Protein AF-A0A8C4MWC5-F1 (afdb_monomer_lite)

Secondary structure (DSSP, 8-state):
-------HHHHHHHHHHHHHHHHS-TTSS-HHHHHHHHHHHHHHHTSS-HHHHHHHHHHHHHHHHHHHT-

Organism: Equus asinus (NCBI:txid9793)

InterPro domains:
  IPR011989 Armadillo-like helical [G3DSA:1.25.10.10] (7-66)

pLDDT: mean 82.68, std 18.27, range [35.81, 97.94]

Sequence (70 aa):
MMAAALGPPEVIAQLENAAKVLMAPPSMVNNEQRQHAEHIFLSFRKSKSPFAVCKHILVLHALEVTVEER

Radius of gyration: 14.08 Å; chains: 1; bounding box: 33×26×37 Å

Structure (mmCIF, N/CA/C/O backbone):
data_AF-A0A8C4MWC5-F1
#
_entry.id   AF-A0A8C4MWC5-F1
#
loop_
_atom_site.group_PDB
_atom_site.id
_atom_site.type_symbol
_atom_site.label_atom_id
_atom_site.label_alt_id
_atom_site.label_comp_id
_atom_site.label_asym_id
_atom_site.label_entity_id
_atom_site.label_seq_id
_atom_site.pdbx_PDB_ins_code
_atom_site.Cartn_x
_atom_site.Cartn_y
_atom_site.Cartn_z
_atom_site.occupancy
_atom_site.B_iso_or_equiv
_atom_site.auth_seq_id
_atom_site.auth_comp_id
_atom_site.auth_asym_id
_atom_site.auth_atom_id
_atom_site.pdbx_PDB_model_num
ATOM 1 N N . MET A 1 1 ? 18.910 2.590 9.937 1.00 35.81 1 MET A N 1
ATOM 2 C CA . MET A 1 1 ? 18.124 1.343 10.073 1.00 35.81 1 MET A CA 1
ATOM 3 C C . MET A 1 1 ? 17.622 0.956 8.689 1.00 35.81 1 MET A C 1
ATOM 5 O O . MET A 1 1 ? 17.350 1.845 7.893 1.00 35.81 1 MET A O 1
ATOM 9 N N . MET A 1 2 ? 17.681 -0.334 8.370 1.00 36.88 2 MET A N 1
ATOM 10 C CA . MET A 1 2 ? 17.821 -0.901 7.023 1.00 36.88 2 MET A CA 1
ATOM 11 C C . MET A 1 2 ? 16.566 -0.748 6.149 1.00 36.88 2 MET A C 1
ATOM 13 O O . MET A 1 2 ? 15.537 -1.345 6.446 1.00 36.88 2 MET A O 1
ATOM 17 N N . ALA A 1 3 ? 16.669 -0.029 5.030 1.00 43.19 3 ALA A N 1
ATOM 18 C CA . ALA A 1 3 ? 15.796 -0.279 3.887 1.00 43.19 3 ALA A CA 1
ATOM 19 C C . ALA A 1 3 ? 16.390 -1.486 3.155 1.00 43.19 3 ALA A C 1
ATOM 21 O O . ALA A 1 3 ? 17.334 -1.341 2.378 1.00 43.19 3 ALA A O 1
ATOM 22 N N . ALA A 1 4 ? 15.917 -2.684 3.502 1.00 42.75 4 ALA A N 1
ATOM 23 C CA . ALA A 1 4 ? 16.239 -3.887 2.754 1.00 42.75 4 ALA A CA 1
ATOM 24 C C . ALA A 1 4 ? 15.896 -3.635 1.281 1.00 42.75 4 ALA A C 1
ATOM 26 O O . ALA A 1 4 ? 14.829 -3.101 0.967 1.00 42.75 4 ALA A O 1
ATOM 27 N N . ALA A 1 5 ? 16.835 -3.963 0.399 1.00 45.97 5 ALA A N 1
ATOM 28 C CA . ALA A 1 5 ? 16.636 -3.968 -1.038 1.00 45.97 5 ALA A CA 1
ATOM 29 C C . ALA A 1 5 ? 15.650 -5.091 -1.383 1.00 45.97 5 ALA A C 1
ATOM 31 O O . ALA A 1 5 ? 16.052 -6.173 -1.793 1.00 45.97 5 ALA A O 1
ATOM 32 N N . LEU A 1 6 ? 14.368 -4.851 -1.120 1.00 53.28 6 LEU A N 1
ATOM 33 C CA . LEU A 1 6 ? 13.295 -5.748 -1.508 1.00 53.28 6 LEU A CA 1
ATOM 34 C C . LEU A 1 6 ? 13.207 -5.740 -3.034 1.00 53.28 6 LEU A C 1
ATOM 36 O O . LEU A 1 6 ? 13.232 -4.676 -3.665 1.00 53.28 6 LEU A O 1
ATOM 40 N N . GLY A 1 7 ? 13.143 -6.927 -3.627 1.00 64.94 7 GLY A N 1
ATOM 41 C CA . GLY A 1 7 ? 12.941 -7.082 -5.060 1.00 64.94 7 GLY A CA 1
ATOM 42 C C . GLY A 1 7 ? 11.559 -6.568 -5.487 1.00 64.94 7 GLY A C 1
ATOM 43 O O . GLY A 1 7 ? 10.660 -6.427 -4.652 1.00 64.94 7 GLY A O 1
ATOM 44 N N . PRO A 1 8 ? 11.335 -6.318 -6.791 1.00 69.94 8 PRO A N 1
ATOM 45 C CA . PRO A 1 8 ? 10.036 -5.866 -7.294 1.00 69.94 8 PRO A CA 1
ATOM 46 C C . PRO A 1 8 ? 8.829 -6.702 -6.812 1.00 69.94 8 PRO A C 1
ATOM 48 O O . PRO A 1 8 ? 7.843 -6.087 -6.409 1.00 69.94 8 PRO A O 1
ATOM 51 N N . PRO A 1 9 ? 8.885 -8.052 -6.750 1.00 79.00 9 PRO A N 1
ATOM 52 C CA . PRO A 1 9 ? 7.751 -8.866 -6.293 1.00 79.00 9 PRO A CA 1
ATOM 53 C C . PRO A 1 9 ? 7.386 -8.655 -4.818 1.00 79.00 9 PRO A C 1
ATOM 55 O O . PRO A 1 9 ? 6.214 -8.654 -4.453 1.00 79.00 9 PRO A O 1
ATOM 58 N N . GLU A 1 10 ? 8.380 -8.444 -3.958 1.00 84.19 10 GLU A N 1
ATOM 59 C CA . GLU A 1 10 ? 8.176 -8.286 -2.513 1.00 84.19 10 GLU A CA 1
ATOM 60 C C . GLU A 1 10 ? 7.540 -6.934 -2.189 1.00 84.19 10 GLU A C 1
ATOM 62 O O . GLU A 1 10 ? 6.689 -6.836 -1.304 1.00 84.19 10 GLU A O 1
ATOM 67 N N . VAL A 1 11 ? 7.910 -5.896 -2.945 1.00 86.94 11 VAL A N 1
ATOM 68 C CA . VAL A 1 11 ? 7.289 -4.571 -2.844 1.00 86.94 11 VAL A CA 1
ATOM 69 C C . VAL A 1 11 ? 5.816 -4.638 -3.249 1.00 86.94 11 VAL A C 1
ATOM 71 O O . VAL A 1 11 ? 4.973 -4.070 -2.557 1.00 86.94 11 VAL A O 1
ATOM 74 N N . ILE A 1 12 ? 5.490 -5.357 -4.327 1.00 89.12 12 ILE A N 1
ATOM 75 C CA . ILE A 1 12 ? 4.100 -5.531 -4.772 1.00 89.12 12 ILE A CA 1
ATOM 76 C C . ILE A 1 12 ? 3.296 -6.306 -3.726 1.00 89.12 12 ILE A C 1
ATOM 78 O O . ILE A 1 12 ? 2.258 -5.820 -3.285 1.00 89.12 12 ILE A O 1
ATOM 82 N N . ALA A 1 13 ? 3.809 -7.437 -3.236 1.00 91.12 13 ALA A N 1
ATOM 83 C CA . ALA A 1 13 ? 3.129 -8.234 -2.215 1.00 91.12 13 ALA A CA 1
ATOM 84 C C . ALA A 1 13 ? 2.860 -7.436 -0.924 1.00 91.12 13 ALA A C 1
ATOM 86 O O . ALA A 1 13 ? 1.801 -7.567 -0.305 1.00 91.12 13 ALA A O 1
ATOM 87 N N . GLN A 1 14 ? 3.794 -6.573 -0.509 1.00 93.94 14 GLN A N 1
ATOM 88 C CA . GLN A 1 14 ? 3.581 -5.678 0.632 1.00 93.94 14 GLN A CA 1
ATOM 89 C C . GLN A 1 14 ? 2.479 -4.650 0.368 1.00 93.94 14 GLN A C 1
ATOM 91 O O . GLN A 1 14 ? 1.644 -4.423 1.245 1.00 93.94 14 GLN A O 1
ATOM 96 N N . LEU A 1 15 ? 2.451 -4.050 -0.824 1.00 94.38 15 LEU A N 1
ATOM 97 C CA . LEU A 1 15 ? 1.414 -3.094 -1.216 1.00 94.38 15 LEU A CA 1
ATOM 98 C C . LEU A 1 15 ? 0.033 -3.756 -1.282 1.00 94.38 15 LEU A C 1
ATOM 100 O O . LEU A 1 15 ? -0.933 -3.197 -0.771 1.00 94.38 15 LEU A O 1
ATOM 104 N N . GLU A 1 16 ? -0.067 -4.961 -1.840 1.00 93.69 16 GLU A N 1
ATOM 105 C CA . GLU A 1 16 ? -1.319 -5.720 -1.910 1.00 93.69 16 GLU A CA 1
ATOM 106 C C . GLU A 1 16 ? -1.841 -6.111 -0.526 1.00 93.69 16 GLU A C 1
ATOM 108 O O . GLU A 1 16 ? -3.030 -5.969 -0.238 1.00 93.69 16 GLU A O 1
ATOM 113 N N . ASN A 1 17 ? -0.964 -6.576 0.366 1.00 95.50 17 ASN A N 1
ATOM 114 C CA . ASN A 1 17 ? -1.361 -6.915 1.731 1.00 95.50 17 ASN A CA 1
ATOM 115 C C . ASN A 1 17 ? -1.795 -5.673 2.515 1.00 95.50 17 ASN A C 1
ATOM 117 O O . ASN A 1 17 ? -2.818 -5.709 3.198 1.00 95.50 17 ASN A O 1
ATOM 121 N N . ALA A 1 18 ? -1.082 -4.554 2.366 1.00 97.00 18 ALA A N 1
ATOM 122 C CA . ALA A 1 18 ? -1.504 -3.278 2.932 1.00 97.00 18 ALA A CA 1
ATOM 123 C C . ALA A 1 18 ? -2.865 -2.832 2.365 1.00 97.00 18 ALA A C 1
ATOM 125 O O . ALA A 1 18 ? -3.721 -2.379 3.122 1.00 97.00 18 ALA A O 1
ATOM 126 N N . ALA A 1 19 ? -3.111 -3.009 1.062 1.00 96.56 19 ALA A N 1
ATOM 127 C CA . ALA A 1 19 ? -4.394 -2.680 0.440 1.00 96.56 19 ALA A CA 1
ATOM 128 C C . ALA A 1 19 ? -5.546 -3.497 1.040 1.00 96.56 19 ALA A C 1
ATOM 130 O O . ALA A 1 19 ? -6.576 -2.924 1.391 1.00 96.56 19 ALA A O 1
ATOM 131 N N . LYS A 1 20 ? -5.361 -4.812 1.224 1.00 96.44 20 LYS A N 1
ATOM 132 C CA . LYS A 1 20 ? -6.362 -5.687 1.863 1.00 96.44 20 LYS A CA 1
ATOM 133 C C . LYS A 1 20 ? -6.726 -5.196 3.263 1.00 96.44 20 LYS A C 1
ATOM 135 O O . LYS A 1 20 ? -7.900 -5.180 3.611 1.00 96.44 20 LYS A O 1
ATOM 140 N N . VAL A 1 21 ? -5.738 -4.748 4.040 1.00 97.69 21 VAL A N 1
ATOM 141 C CA . VAL A 1 21 ? -5.954 -4.182 5.381 1.00 97.69 21 VAL A CA 1
ATOM 142 C C . VAL A 1 21 ? -6.740 -2.867 5.318 1.00 97.69 21 VAL A C 1
ATOM 144 O O . VAL A 1 21 ? -7.679 -2.688 6.087 1.00 97.69 21 VAL A O 1
ATOM 147 N N . LEU A 1 22 ? -6.398 -1.953 4.403 1.00 97.00 22 LEU A N 1
ATOM 148 C CA . LEU A 1 22 ? -7.081 -0.655 4.288 1.00 97.00 22 LEU A CA 1
ATOM 149 C C . LEU A 1 22 ? -8.502 -0.751 3.720 1.00 97.00 22 LEU A C 1
ATOM 151 O O . LEU A 1 22 ? -9.339 0.088 4.046 1.00 97.00 22 LEU A O 1
ATOM 155 N N . MET A 1 23 ? -8.764 -1.751 2.877 1.00 96.81 23 MET A N 1
ATOM 156 C CA . MET A 1 23 ? -10.068 -1.984 2.245 1.00 96.81 23 MET A CA 1
ATOM 157 C C . MET A 1 23 ? -10.980 -2.905 3.065 1.00 96.81 23 MET A C 1
ATOM 159 O O . MET A 1 23 ? -12.169 -3.014 2.765 1.00 96.81 23 MET A O 1
ATOM 163 N N . ALA A 1 24 ? -10.448 -3.579 4.085 1.00 96.25 24 ALA A N 1
ATOM 164 C CA . ALA A 1 24 ? -11.242 -4.411 4.975 1.00 96.25 24 ALA A CA 1
ATOM 165 C C . ALA A 1 24 ? -12.182 -3.562 5.858 1.00 96.25 24 ALA A C 1
ATOM 167 O O . ALA A 1 24 ? -11.902 -2.392 6.138 1.00 96.25 24 ALA A O 1
ATOM 168 N N . PRO A 1 25 ? -13.299 -4.142 6.339 1.00 96.12 25 PRO A N 1
ATOM 169 C CA . PRO A 1 25 ? -14.189 -3.458 7.268 1.00 96.12 25 PRO A CA 1
ATOM 170 C C . PRO A 1 25 ? -13.437 -2.971 8.518 1.00 96.12 25 PRO A C 1
ATOM 172 O O . PRO A 1 25 ? -12.663 -3.737 9.096 1.00 96.12 25 PRO A O 1
ATOM 175 N N . PRO A 1 26 ? -13.697 -1.743 9.007 1.00 92.06 26 PRO A N 1
ATOM 176 C CA . PRO A 1 26 ? -12.976 -1.182 10.152 1.00 92.06 26 PRO A CA 1
ATOM 177 C C . PRO A 1 26 ? -13.226 -1.946 11.461 1.00 92.06 26 PRO A C 1
ATOM 179 O O . PRO A 1 26 ? -12.453 -1.816 12.399 1.00 92.06 26 PRO A O 1
ATOM 182 N N . SER A 1 27 ? -14.283 -2.761 11.535 1.00 96.31 27 SER A N 1
ATOM 183 C CA . SER A 1 27 ? -14.550 -3.661 12.664 1.00 96.31 27 SER A CA 1
ATOM 184 C C . SER A 1 27 ? -13.629 -4.886 12.713 1.00 96.31 27 SER A C 1
ATOM 186 O O . SER A 1 27 ? -13.553 -5.541 13.748 1.00 96.31 27 SER A O 1
ATOM 188 N N . MET A 1 28 ? -12.952 -5.211 11.608 1.00 95.06 28 MET A N 1
ATOM 189 C CA . MET A 1 28 ? -12.132 -6.419 11.434 1.00 95.06 28 MET A CA 1
ATOM 190 C C . MET A 1 28 ? -10.627 -6.124 11.453 1.00 95.06 28 MET A C 1
ATOM 192 O O . MET A 1 28 ? -9.817 -7.038 11.310 1.00 95.06 28 MET A O 1
ATOM 196 N N . VAL A 1 29 ? -10.247 -4.855 11.603 1.00 96.06 29 VAL A N 1
ATOM 197 C CA . VAL A 1 29 ? -8.860 -4.390 11.544 1.00 96.06 29 VAL A CA 1
ATOM 198 C C . VAL A 1 29 ? -8.617 -3.439 12.700 1.00 96.06 29 VAL A C 1
ATOM 200 O O . VAL A 1 29 ? -9.388 -2.508 12.921 1.00 96.06 29 VAL A O 1
ATOM 203 N N . ASN A 1 30 ? -7.535 -3.655 13.441 1.00 97.12 30 ASN A N 1
ATOM 204 C CA . ASN A 1 30 ? -7.177 -2.757 14.532 1.00 97.12 30 ASN A CA 1
ATOM 205 C C . ASN A 1 30 ? -6.420 -1.511 14.025 1.00 97.12 30 ASN A C 1
ATOM 207 O O . ASN A 1 30 ? -5.922 -1.458 12.897 1.00 97.12 30 ASN A O 1
ATOM 211 N N . ASN A 1 31 ? -6.318 -0.489 14.878 1.00 96.38 31 ASN A N 1
ATOM 212 C CA . ASN A 1 31 ? -5.681 0.777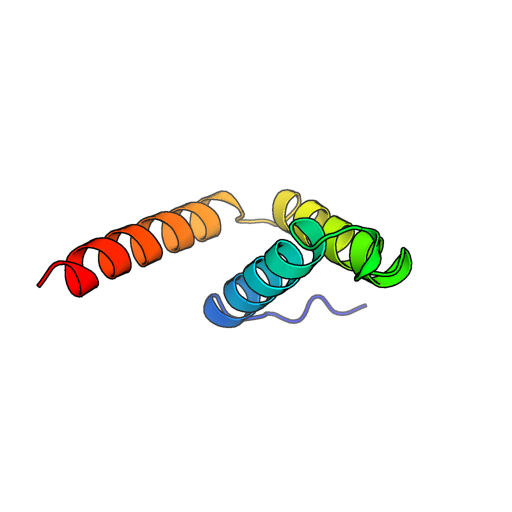 14.507 1.00 96.38 31 ASN A CA 1
ATOM 213 C C . ASN A 1 31 ? -4.204 0.615 14.121 1.00 96.38 31 ASN A C 1
ATOM 215 O O . ASN A 1 31 ? -3.752 1.285 13.197 1.00 96.38 31 ASN A O 1
ATOM 219 N N . GLU A 1 32 ? -3.460 -0.273 14.782 1.00 97.25 32 GLU A N 1
ATOM 220 C CA . GLU A 1 32 ? -2.034 -0.481 14.508 1.00 97.25 32 GLU A CA 1
ATOM 221 C C . GLU A 1 32 ? -1.807 -1.084 13.118 1.00 97.25 32 GLU A C 1
ATOM 223 O O . GLU A 1 32 ? -0.977 -0.593 12.356 1.00 97.25 32 GLU A O 1
ATOM 228 N N . GLN A 1 33 ? -2.591 -2.100 12.746 1.00 96.94 33 GLN A N 1
ATOM 229 C CA . GLN A 1 33 ? -2.559 -2.716 11.418 1.00 96.94 33 GLN A CA 1
ATOM 230 C C . GLN A 1 33 ? -2.864 -1.689 10.332 1.00 96.94 33 GLN A C 1
ATOM 232 O O . GLN A 1 33 ? -2.160 -1.612 9.323 1.00 96.94 33 GLN A O 1
ATOM 237 N N . ARG A 1 34 ? -3.893 -0.868 10.555 1.00 97.12 34 ARG A N 1
ATOM 238 C CA . ARG A 1 34 ? -4.299 0.167 9.611 1.00 97.12 34 ARG A CA 1
ATOM 239 C C . ARG A 1 34 ? -3.228 1.250 9.463 1.00 97.12 34 ARG A C 1
ATOM 241 O O . ARG A 1 34 ? -2.844 1.565 8.343 1.00 97.12 34 ARG A O 1
ATOM 248 N N . GLN A 1 35 ? -2.686 1.759 10.569 1.00 97.94 35 GLN A N 1
ATOM 249 C CA . GLN A 1 35 ? -1.592 2.739 10.556 1.00 97.94 35 GLN A CA 1
ATOM 250 C C . GLN A 1 35 ? -0.332 2.181 9.890 1.00 97.94 35 GLN A C 1
ATOM 252 O O . GLN A 1 35 ? 0.336 2.885 9.133 1.00 97.94 35 GLN A O 1
ATOM 257 N N . HIS A 1 36 ? -0.015 0.908 10.127 1.00 97.62 36 HIS A N 1
ATOM 258 C CA . HIS A 1 36 ? 1.101 0.241 9.471 1.00 97.62 36 HIS A CA 1
ATOM 259 C C . HIS A 1 36 ? 0.893 0.151 7.953 1.00 97.62 36 HIS A C 1
ATOM 261 O O . HIS A 1 36 ? 1.789 0.507 7.185 1.00 97.62 36 HIS A O 1
ATOM 267 N N . ALA A 1 37 ? -0.302 -0.246 7.510 1.00 97.31 37 ALA A N 1
ATOM 268 C CA . ALA A 1 37 ? -0.655 -0.287 6.095 1.00 97.31 37 ALA A CA 1
ATOM 269 C C . ALA A 1 37 ? -0.611 1.111 5.442 1.00 97.31 37 ALA A C 1
ATOM 271 O O . ALA A 1 37 ? -0.053 1.269 4.355 1.00 97.31 37 ALA A O 1
ATOM 272 N N . GLU A 1 38 ? -1.105 2.150 6.125 1.00 97.50 38 GLU A N 1
ATOM 273 C CA . GLU A 1 38 ? -0.982 3.546 5.680 1.00 97.50 38 GLU A CA 1
ATOM 274 C C . GLU A 1 38 ? 0.492 3.960 5.547 1.00 97.50 38 GLU A C 1
ATOM 276 O O . GLU A 1 38 ? 0.895 4.557 4.543 1.00 97.50 38 GLU A O 1
ATOM 281 N N . HIS A 1 39 ? 1.326 3.594 6.522 1.00 97.69 39 HIS A N 1
ATOM 282 C CA . HIS A 1 39 ? 2.753 3.894 6.504 1.00 97.69 39 HIS A CA 1
ATOM 283 C C . HIS A 1 39 ? 3.479 3.237 5.320 1.00 97.69 39 HIS A C 1
ATOM 285 O O . HIS A 1 39 ? 4.353 3.875 4.724 1.00 97.69 39 HIS A O 1
ATOM 291 N N . ILE A 1 40 ? 3.109 2.009 4.933 1.00 96.69 40 ILE A N 1
ATOM 292 C CA . ILE A 1 40 ? 3.654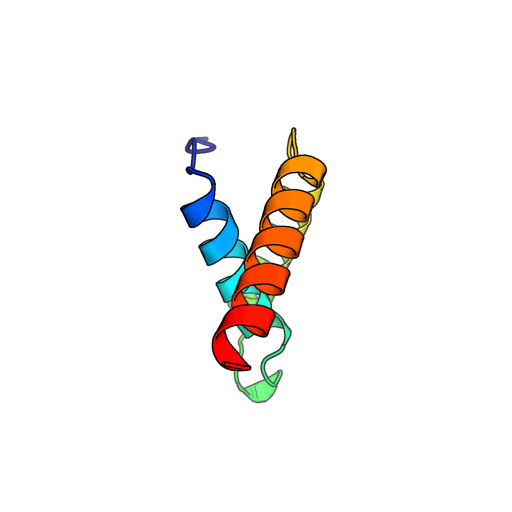 1.331 3.744 1.00 96.69 40 ILE A CA 1
ATOM 293 C C . ILE A 1 40 ? 3.379 2.163 2.485 1.00 96.69 40 ILE A C 1
ATOM 295 O O . ILE A 1 40 ? 4.318 2.512 1.766 1.00 96.69 40 ILE A O 1
ATOM 299 N N . PHE A 1 41 ? 2.126 2.564 2.245 1.00 96.44 41 PHE A N 1
ATOM 300 C CA . PHE A 1 41 ? 1.778 3.374 1.071 1.00 96.44 41 PHE A CA 1
ATOM 301 C C . PHE A 1 41 ? 2.447 4.751 1.083 1.00 96.44 41 PHE A C 1
ATOM 303 O O . PHE A 1 41 ? 2.941 5.215 0.052 1.00 96.44 41 PHE A O 1
ATOM 310 N N . LEU A 1 42 ? 2.502 5.418 2.238 1.00 96.62 42 LEU A N 1
ATOM 311 C CA . LEU A 1 42 ? 3.168 6.716 2.370 1.00 96.62 42 LEU A CA 1
ATOM 312 C C . LEU A 1 42 ? 4.680 6.618 2.135 1.00 96.62 42 LEU A C 1
ATOM 314 O O . LEU A 1 42 ? 5.254 7.505 1.502 1.00 96.62 42 LEU A O 1
ATOM 318 N N . SER A 1 43 ? 5.320 5.547 2.606 1.00 95.12 43 SER A N 1
ATOM 319 C CA . SER A 1 43 ? 6.746 5.288 2.382 1.00 95.12 43 SER A CA 1
ATOM 320 C C . SER A 1 43 ? 7.029 4.953 0.921 1.00 95.12 43 SER A C 1
ATOM 322 O O . SER A 1 43 ? 7.955 5.508 0.332 1.00 95.12 43 SER A O 1
ATOM 324 N N . PHE A 1 44 ? 6.187 4.124 0.298 1.00 94.19 44 PHE A N 1
ATOM 325 C CA . PHE A 1 44 ? 6.276 3.800 -1.123 1.00 94.19 44 PHE A CA 1
ATOM 326 C C . PHE A 1 44 ? 6.180 5.052 -2.004 1.00 94.19 44 PHE A C 1
ATOM 328 O O . PHE A 1 44 ? 7.030 5.263 -2.870 1.00 94.19 44 PHE A O 1
ATOM 335 N N . ARG A 1 45 ? 5.219 5.945 -1.728 1.00 94.06 45 ARG A N 1
ATOM 336 C CA . ARG A 1 45 ? 5.059 7.230 -2.437 1.00 94.06 45 ARG A CA 1
ATOM 337 C C . ARG A 1 45 ? 6.292 8.133 -2.348 1.00 94.06 45 ARG A C 1
ATOM 339 O O . ARG A 1 45 ? 6.508 8.941 -3.244 1.00 94.06 45 ARG A O 1
ATOM 346 N N . LYS A 1 46 ? 7.080 8.007 -1.277 1.00 93.50 46 LYS A N 1
ATOM 347 C CA . LYS A 1 46 ? 8.323 8.763 -1.044 1.00 93.50 46 LYS A CA 1
ATOM 348 C C . LYS A 1 46 ? 9.581 8.039 -1.547 1.00 93.50 46 LYS A C 1
ATOM 350 O O . LYS A 1 46 ? 10.678 8.571 -1.401 1.00 93.50 46 LYS A O 1
ATOM 355 N N . SER A 1 47 ? 9.453 6.827 -2.090 1.00 91.31 47 SER A N 1
ATOM 356 C CA . SER A 1 47 ? 10.591 6.039 -2.576 1.00 91.31 47 SER A CA 1
ATOM 357 C C . SER A 1 47 ? 11.231 6.653 -3.831 1.00 91.31 47 SER A C 1
ATOM 359 O O . SER A 1 47 ? 10.706 7.590 -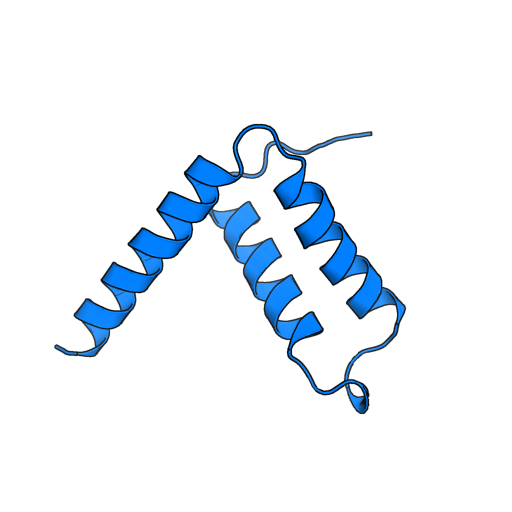4.430 1.00 91.31 47 SER A O 1
ATOM 361 N N . LYS A 1 48 ? 12.392 6.132 -4.248 1.00 87.62 48 LYS A N 1
ATOM 362 C CA . LYS A 1 48 ? 13.151 6.666 -5.395 1.00 87.62 48 LYS A CA 1
ATOM 363 C C . LYS A 1 48 ? 12.506 6.392 -6.758 1.00 87.62 48 LYS A C 1
ATOM 365 O O . LYS A 1 48 ? 12.812 7.096 -7.715 1.00 87.62 48 LYS A O 1
ATOM 370 N N . SER A 1 49 ? 11.658 5.370 -6.871 1.00 85.56 49 SER A N 1
ATOM 371 C CA . SER A 1 49 ? 11.129 4.890 -8.157 1.00 85.56 49 SER A CA 1
ATOM 372 C C . SER A 1 49 ? 9.647 4.464 -8.128 1.00 85.56 49 SER A C 1
ATOM 374 O O . SER A 1 49 ? 9.297 3.461 -8.758 1.00 85.56 49 SER A O 1
ATOM 376 N N . PRO A 1 50 ? 8.733 5.215 -7.475 1.00 88.56 50 PRO A N 1
ATOM 377 C CA . PRO A 1 50 ? 7.330 4.815 -7.339 1.00 88.56 50 PRO A CA 1
ATOM 378 C C . PRO A 1 50 ? 6.648 4.655 -8.701 1.00 88.56 50 PRO A C 1
ATOM 380 O O . PRO A 1 50 ? 5.879 3.725 -8.897 1.00 88.56 50 PRO A O 1
ATOM 383 N N . PHE A 1 51 ? 6.984 5.497 -9.683 1.00 90.31 51 PHE A N 1
ATOM 384 C CA . PHE A 1 51 ? 6.396 5.436 -11.023 1.00 90.31 51 PHE A CA 1
ATOM 385 C C . PHE A 1 51 ? 6.759 4.164 -11.795 1.00 90.31 51 PHE A C 1
ATOM 387 O O . PHE A 1 51 ? 5.908 3.610 -12.487 1.00 90.31 51 PHE A O 1
ATOM 394 N N . ALA A 1 52 ? 8.002 3.685 -11.675 1.00 87.94 52 ALA A N 1
ATOM 395 C CA . ALA A 1 52 ? 8.433 2.458 -12.343 1.00 87.94 52 ALA A CA 1
ATOM 396 C C . ALA A 1 52 ? 7.690 1.242 -11.776 1.00 87.94 52 ALA A C 1
ATOM 398 O O . ALA A 1 52 ? 7.209 0.400 -12.532 1.00 87.94 52 ALA A O 1
ATOM 399 N N . VAL A 1 53 ? 7.531 1.205 -10.451 1.00 87.06 53 VAL A N 1
ATOM 400 C CA . VAL A 1 53 ? 6.766 0.160 -9.765 1.00 87.06 53 VAL A CA 1
ATOM 401 C C . VAL A 1 53 ? 5.278 0.260 -10.107 1.00 87.06 53 VAL A C 1
ATOM 403 O O . VAL A 1 53 ? 4.692 -0.745 -10.483 1.00 87.06 53 VAL A O 1
ATOM 406 N N . CYS A 1 54 ? 4.675 1.454 -10.093 1.00 90.69 54 CYS A N 1
ATOM 407 C CA . CYS A 1 54 ? 3.279 1.640 -10.507 1.00 90.69 54 CYS A CA 1
ATOM 408 C C . CYS A 1 54 ? 3.039 1.175 -11.946 1.00 90.69 54 CYS A C 1
ATOM 410 O O . CYS A 1 54 ? 2.049 0.503 -12.214 1.00 90.69 54 CYS A O 1
ATOM 412 N N . LYS A 1 55 ? 3.950 1.494 -12.876 1.00 88.56 55 LYS A N 1
ATOM 413 C CA . LYS A 1 55 ? 3.859 1.007 -14.257 1.00 88.56 55 LYS A CA 1
ATOM 414 C C . LYS A 1 55 ? 3.901 -0.518 -14.302 1.00 88.56 55 LYS A C 1
ATOM 416 O O . LYS A 1 55 ? 3.110 -1.114 -15.019 1.00 88.56 55 LYS A O 1
ATOM 421 N N . HIS A 1 56 ? 4.803 -1.137 -13.544 1.00 86.88 56 HIS A N 1
ATOM 422 C CA . HIS A 1 56 ? 4.898 -2.591 -13.479 1.00 86.88 56 HIS A CA 1
ATOM 423 C C . HIS A 1 56 ? 3.616 -3.226 -12.923 1.00 86.88 56 HIS A C 1
ATOM 425 O O . HIS A 1 56 ? 3.088 -4.123 -13.565 1.00 86.88 56 HIS A O 1
ATOM 431 N N . ILE A 1 57 ? 3.075 -2.703 -11.818 1.00 86.44 57 ILE A N 1
ATOM 432 C CA . ILE A 1 57 ? 1.809 -3.152 -11.213 1.00 86.44 57 ILE A CA 1
ATOM 433 C C . ILE A 1 57 ? 0.655 -3.048 -12.220 1.00 86.44 57 ILE A C 1
ATOM 435 O O . ILE A 1 57 ? -0.045 -4.023 -12.466 1.00 86.44 57 ILE A O 1
ATOM 439 N N . LEU A 1 58 ? 0.475 -1.882 -12.850 1.00 85.75 58 LEU A N 1
ATOM 440 C CA . LEU A 1 58 ? -0.622 -1.654 -13.797 1.00 85.75 58 LEU A CA 1
ATOM 441 C C . LEU A 1 58 ? -0.517 -2.546 -15.042 1.00 85.75 58 LEU A C 1
ATOM 443 O O . LEU A 1 58 ? -1.534 -3.003 -15.553 1.00 85.75 58 LEU A O 1
ATOM 447 N N . VAL A 1 59 ? 0.701 -2.797 -15.529 1.00 83.38 59 VAL A N 1
ATOM 448 C CA . VAL A 1 59 ? 0.932 -3.684 -16.678 1.00 83.38 59 VAL A CA 1
ATOM 449 C C . VAL A 1 59 ? 0.726 -5.150 -16.300 1.00 83.38 59 VAL A C 1
ATOM 451 O O . VAL A 1 59 ? 0.103 -5.870 -17.072 1.00 83.38 59 VAL A O 1
ATOM 454 N N . LEU A 1 60 ? 1.208 -5.591 -15.133 1.00 76.31 60 LEU A N 1
ATOM 455 C CA . LEU A 1 60 ? 1.002 -6.959 -14.646 1.00 76.31 60 LEU A CA 1
ATOM 456 C C . LEU A 1 60 ? -0.489 -7.292 -14.546 1.00 76.31 60 LEU A C 1
ATOM 458 O O . LEU A 1 60 ? -0.934 -8.252 -15.168 1.00 76.31 60 LEU A O 1
ATOM 462 N N . HIS A 1 61 ? -1.279 -6.457 -13.867 1.00 69.06 61 HIS A N 1
ATOM 463 C CA . HIS A 1 61 ? -2.713 -6.717 -13.719 1.00 69.06 61 HIS A CA 1
ATOM 464 C C . HIS A 1 61 ? -3.492 -6.602 -15.038 1.00 69.06 61 HIS A C 1
ATOM 466 O O . HIS A 1 61 ? -4.461 -7.327 -15.240 1.00 69.06 61 HIS A O 1
ATOM 472 N N . ALA A 1 62 ? -3.073 -5.740 -15.974 1.00 67.31 62 ALA A N 1
ATOM 473 C CA . ALA A 1 62 ? -3.678 -5.708 -17.309 1.00 67.31 62 ALA A CA 1
ATOM 474 C C . ALA A 1 62 ? -3.454 -7.024 -18.077 1.00 67.31 62 ALA A C 1
ATOM 476 O O . ALA A 1 62 ? -4.326 -7.462 -18.825 1.00 67.31 62 ALA A O 1
ATOM 477 N N . LEU A 1 63 ? -2.303 -7.676 -17.881 1.00 62.34 63 LEU A N 1
ATOM 478 C CA . LEU A 1 63 ? -2.027 -8.985 -18.469 1.00 62.34 63 LEU A CA 1
ATOM 479 C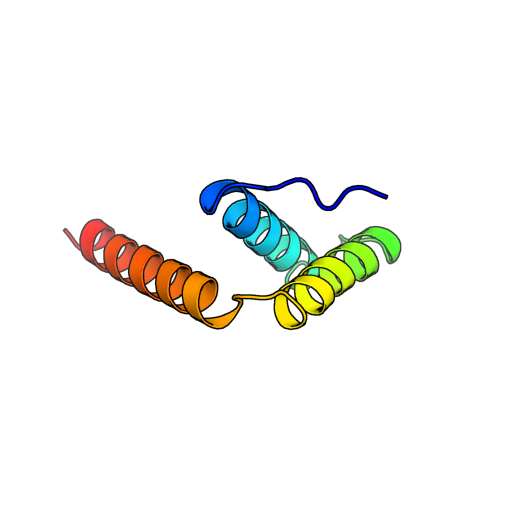 C . LEU A 1 63 ? -2.826 -10.096 -17.773 1.00 62.34 63 LEU A C 1
ATOM 481 O O . LEU A 1 63 ? -3.361 -10.955 -18.460 1.00 62.34 63 LEU A O 1
ATOM 485 N N . GLU A 1 64 ? -2.989 -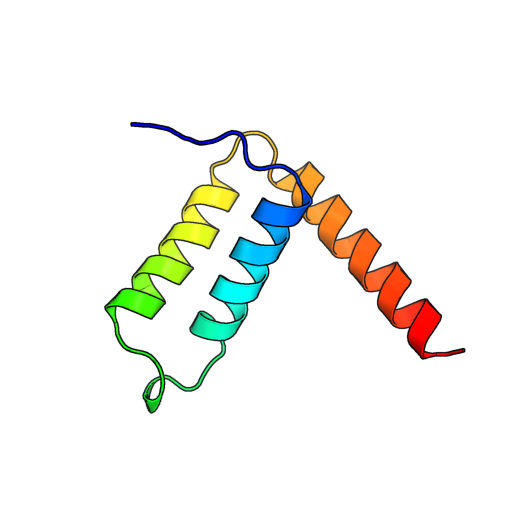10.056 -16.450 1.00 59.09 64 GLU A N 1
ATOM 486 C CA . GLU A 1 64 ? -3.793 -11.045 -15.710 1.00 59.09 64 GLU A CA 1
ATOM 487 C C . GLU A 1 64 ? -5.272 -11.034 -16.129 1.00 59.09 64 GLU A C 1
ATOM 489 O O . GLU A 1 64 ? -5.830 -12.087 -16.435 1.00 59.09 64 GLU A O 1
ATOM 494 N N . VAL A 1 65 ? -5.883 -9.849 -16.261 1.00 59.38 65 VAL A N 1
ATOM 495 C CA . VAL A 1 65 ? -7.282 -9.711 -16.716 1.00 59.38 65 VAL A CA 1
ATOM 496 C C . VAL A 1 65 ? -7.481 -10.254 -18.138 1.00 59.38 65 VAL A C 1
ATOM 498 O O . VAL A 1 65 ? -8.531 -10.806 -18.446 1.00 59.38 65 VAL A O 1
ATOM 501 N N . THR A 1 66 ? -6.471 -10.146 -19.008 1.00 54.91 66 THR A N 1
ATOM 502 C CA . THR A 1 66 ? -6.557 -10.662 -20.391 1.00 54.91 66 THR A CA 1
ATOM 503 C C . THR A 1 66 ? -6.308 -12.166 -20.519 1.00 54.91 66 THR A C 1
ATOM 505 O O . THR A 1 66 ? -6.639 -12.743 -21.555 1.00 54.91 66 THR A O 1
ATOM 508 N N . VAL A 1 67 ? -5.734 -12.811 -19.499 1.00 56.97 67 VAL A N 1
ATOM 509 C CA . VAL A 1 67 ? -5.533 -14.269 -19.469 1.00 56.97 67 VAL A CA 1
ATOM 510 C C . VAL A 1 67 ? -6.740 -14.979 -18.858 1.00 56.97 67 VAL A C 1
ATOM 512 O O . VAL A 1 67 ? -7.088 -16.050 -19.336 1.00 56.97 67 VAL A O 1
ATOM 515 N N . GLU A 1 68 ? -7.404 -14.389 -17.860 1.00 51.66 68 GLU A N 1
ATOM 516 C CA . GLU A 1 68 ? -8.616 -14.969 -17.252 1.00 51.66 68 GLU A CA 1
ATOM 517 C C . GLU A 1 68 ? -9.837 -14.937 -18.196 1.00 51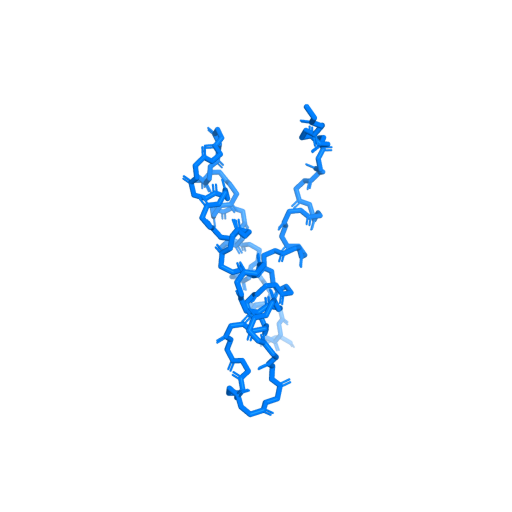.66 68 GLU A C 1
ATOM 519 O O . GLU A 1 68 ? -10.767 -15.721 -18.033 1.00 51.66 68 GLU A O 1
ATOM 524 N N . GLU A 1 69 ? -9.827 -14.079 -19.224 1.00 52.19 69 GLU A N 1
ATOM 525 C CA . GLU A 1 69 ? -10.879 -14.025 -20.254 1.00 52.19 69 GLU A CA 1
ATOM 526 C C . GLU A 1 69 ? -10.693 -15.038 -21.413 1.00 52.19 69 GLU A C 1
ATOM 528 O O . GLU A 1 69 ? -11.444 -14.995 -22.390 1.00 52.19 69 GLU A O 1
ATOM 533 N N . ARG A 1 70 ? -9.703 -15.942 -21.348 1.00 45.12 70 ARG A N 1
ATOM 534 C CA . ARG A 1 70 ? -9.482 -17.027 -22.329 1.00 45.12 70 ARG A CA 1
ATOM 535 C C . ARG A 1 70 ? -9.687 -18.409 -21.727 1.00 45.12 70 ARG A C 1
ATOM 537 O O . ARG A 1 70 ? -10.183 -19.272 -22.486 1.00 45.12 70 ARG A O 1
#

Foldseek 3Di:
DDPPPDDLVRLVVLLVVLVCQCPDDPVVHDPVSVVVSVVSVVVLVVDPPNPVSVVVVVVVVVVVVVVVVD

=== Feature glossary ===
A reading guide for the features in this record.

Start from the sequence.

  · Sequence gives the chain of amino acids in standard one-letter code (A=alanine, C=cysteine, …, Y=tyrosine), read N→C. It is the only feature that is directly encoded by the gene; all structural features are derived from the folded form of this sequence.

Fold it, and you get atomic coordinates and the backbone conformation that goes with them.

  · The mmCIF table is the protein's shape written out atom by atom. For each backbone N, Cα, C, and carbonyl O, it records an (x, y, z) coordinate triple in Å plus the residue type, chain letter, and residue number.

  · Backbone dihedral angles. Every residue except chain termini has a φ (preceding-C → N → Cα → C) and a ψ (N → Cα → C → next-N). They are reported in degrees following the IUPAC sign convention. Secondary structure is essentially a statement about which (φ, ψ) basin each residue occupies.

  · DSSP 8-state secondary structure assigns each residue one of H (α-helix), G (3₁₀-helix), I (π-helix), E (extended β-strand), B (isolated β-bridge), T (hydrogen-bonded turn), S (bend), or '-' (coil). The assignment is computed from backbone hydrogen-bond geometry via the Kabsch–Sander algorithm.

  · P-SEA three-state annotation labels each residue as helix, strand, or coil based purely on the geometry of the Cα trace. It serves as a fallback when the full backbone (and thus DSSP) is unavailable.

Summarize the fold with a handful of shape descriptors and a per-residue structural alphabet.

  · Radius of gyration (Rg) is the root-mean-square distance of Cα atoms from their centroid — a single number for overall size and compactness. A globular domain of N residues has Rg ≈ 2.2·N^0.38 Å; an extended or disordered chain has a much larger Rg. The Cα contact count is the number of residue pairs whose Cα atoms are within 8 Å and are more than four positions apart in sequence — a standard proxy for tertiary packing density. The bounding box is the smallest axis-aligned box enclosing all Cα atoms.

  · Foldseek's 3Di representation compresses backbone geometry into a per-residue letter drawn from a learned twenty-state alphabet. It captures the tertiary interaction pattern around each residue — which residues are packed against it in space, regardless of where they are in sequence.

  · Accessible surface area quantifies burial. A residue with SASA near zero is packed into the hydrophobic core; one with SASA >100 Å² sits on the surface. Computed here via the Shrake–Rupley numerical algorithm with a 1.4 Å probe.

Ask how reliable the model is.

  · For AlphaFold models, the B-factor field carries pLDDT — the model's own estimate of local accuracy on a 0–100 scale. Regions with pLDDT<50 should be treated as essentially unmodeled; they often correspond to intrinsically disordered segments.

  · For experimental (PDB) structures, the B-factor (temperature factor) quantifies the positional spread of each atom in the crystal — a combination of thermal vibration and static disorder — in units of Å². High B-factors mark flexible loops or poorly resolved regions; low B-factors mark the rigid, well-ordered core.

  · PAE(i, j) answers: if I align the predicted and true structures on residue i, how far off (in Å) do I expect residue j to be? A block-diagonal PAE matrix with low values on the blocks and high values off-diagonal is the signature of a multi-domain protein with confidently predicted domains but uncertain inter-domain orientation.

Place it in context: what it resembles, what it is annotated as, and how it looks.

  · Structural nearest neighbors (via Foldseek easy-search vs the PDB). Reported per hit: target PDB id, E-value, and alignment TM-score. A TM-score above ~0.5 is the conventional threshold for 'same fold'.

  · Functional annotations link the protein to curated databases. InterPro entries identify conserved domains and families by matching the sequence against member-database signatures (Pfam, PROSITE, CDD, …). Gene Ontology (GO) terms describe molecular function, biological process, and cellular component in a controlled vocabulary. CATH places the structure in a hierarchical fold classification (Class/Architecture/Topology/Homologous-superfamily). The organism is the source species.

  · Plot images: a contact map (which residues are close in 3D, as an N×N binary image), a Ramachandran scatter (backbone torsion angles, revealing secondary-structure composition at a glance), and — for AlphaFold structures — a PAE heatmap (pairwise prediction confidence).

  · Structure images are PyMOL renders from six orthogonal camera directions. Cartoon representation draws helices as coils and strands as arrows; sticks shows the backbone as bonds; surface shows the solvent-excluded envelope. Rainbow coloring maps sequence position to hue (blue→red, N→C); chain coloring assigns a distinct color per polypeptide.